Protein AF-A0A349LSH5-F1 (afdb_monomer_lite)

Sequence (98 aa):
MSWLDREAYNKKFITKLAANPNATEQQLVIQQLGGPDITEGHAVGEQYYQLLYYRTQRTISDGITTKTECTALLFIDRKLVSAGQDAEQRYYQATHRS

pLDDT: mean 81.59, std 13.25, range [43.59, 94.38]

Secondary structure (DSSP, 8-state):
--HHHHHHHHHHHHHHHHHSGGG-BHHHHHHHH-S-SEEEEEEETTEEEEEEEEE-----STT---GGGEEEEEEETTEEEEETHHHHHHHHHHH---

Radius of gyration: 13.48 Å; chains: 1; bounding box: 29×29×41 Å

Foldseek 3Di:
DDPVVLLQQLQVVLVVCQVPQQDDFLVVNCVRNNAAPDKDWDDQPPKIKIKGWHFNADDPDPPDDDSVRTKIFIDIPRGTDHIRPVNVVVRCVRHVPD

Structure (mmCIF, N/CA/C/O backbone):
data_AF-A0A349LSH5-F1
#
_entry.id   AF-A0A349LSH5-F1
#
loop_
_atom_site.group_PDB
_atom_site.id
_atom_site.type_symbol
_atom_site.label_atom_id
_atom_site.label_alt_id
_atom_site.label_comp_id
_atom_site.label_asym_id
_atom_site.label_entity_id
_atom_site.label_seq_id
_atom_site.pdbx_PDB_ins_code
_atom_site.Cartn_x
_atom_site.Cartn_y
_atom_site.Cartn_z
_atom_site.occupancy
_atom_site.B_iso_or_equiv
_atom_site.auth_seq_id
_atom_site.auth_comp_id
_atom_site.auth_asym_id
_atom_site.auth_atom_id
_atom_site.pdbx_PDB_model_num
ATOM 1 N N . MET A 1 1 ? -1.098 3.550 -24.206 1.00 54.44 1 MET A N 1
ATOM 2 C CA . MET A 1 1 ? -0.047 3.612 -23.168 1.00 54.44 1 MET A CA 1
ATOM 3 C C . MET A 1 1 ? 0.719 2.313 -23.207 1.00 54.44 1 MET A C 1
ATOM 5 O O . MET A 1 1 ? 0.077 1.266 -23.255 1.00 54.44 1 MET A O 1
ATOM 9 N N . SER A 1 2 ? 2.049 2.379 -23.249 1.00 68.38 2 SER A N 1
ATOM 10 C CA . SER A 1 2 ? 2.867 1.183 -23.084 1.00 68.38 2 SER A CA 1
ATOM 11 C C . SER A 1 2 ? 2.738 0.701 -21.644 1.00 68.38 2 SER A C 1
ATOM 13 O O . SER A 1 2 ? 2.526 1.480 -20.716 1.00 68.38 2 SER A O 1
ATOM 15 N N . TRP A 1 3 ? 2.872 -0.599 -21.450 1.00 62.59 3 TRP A N 1
ATOM 16 C CA . TRP A 1 3 ? 2.889 -1.216 -20.132 1.00 62.59 3 TRP A CA 1
ATOM 17 C C . TRP A 1 3 ? 4.001 -0.637 -19.226 1.00 62.59 3 TRP A C 1
ATOM 19 O O . TRP A 1 3 ? 3.778 -0.440 -18.034 1.00 62.59 3 TRP A O 1
ATOM 29 N N . LEU A 1 4 ? 5.133 -0.237 -19.819 1.00 65.88 4 LEU A N 1
ATOM 30 C CA . LEU A 1 4 ? 6.235 0.469 -19.145 1.00 65.88 4 LEU A CA 1
ATOM 31 C C . LEU A 1 4 ? 5.821 1.841 -18.582 1.00 65.88 4 LEU A C 1
ATOM 33 O O . LEU A 1 4 ? 6.261 2.222 -17.497 1.00 65.88 4 LEU A O 1
ATOM 37 N N . ASP A 1 5 ? 4.948 2.574 -19.283 1.00 75.19 5 ASP A N 1
ATOM 38 C CA . ASP A 1 5 ? 4.476 3.888 -18.824 1.00 75.19 5 ASP A CA 1
ATOM 39 C C . ASP A 1 5 ? 3.624 3.756 -17.557 1.00 75.19 5 ASP A C 1
ATOM 41 O O . ASP A 1 5 ? 3.673 4.611 -16.670 1.00 75.19 5 ASP A O 1
ATOM 45 N N . ARG A 1 6 ? 2.863 2.657 -17.447 1.00 78.31 6 ARG A N 1
ATOM 46 C CA . ARG A 1 6 ? 1.996 2.389 -16.296 1.00 78.31 6 ARG A CA 1
ATOM 47 C C . ARG A 1 6 ? 2.804 2.091 -15.038 1.00 78.31 6 ARG A C 1
ATOM 49 O O . ARG A 1 6 ? 2.466 2.609 -13.982 1.00 78.31 6 ARG A O 1
ATOM 56 N N . GLU A 1 7 ? 3.888 1.326 -15.133 1.00 78.06 7 GLU A N 1
ATOM 57 C CA . GLU A 1 7 ? 4.752 1.042 -13.977 1.00 78.06 7 GLU A CA 1
ATOM 58 C C . GLU A 1 7 ? 5.426 2.310 -13.442 1.00 78.06 7 GLU A C 1
ATOM 60 O O . GLU A 1 7 ? 5.384 2.585 -12.240 1.00 78.06 7 GLU A O 1
ATOM 65 N N . ALA A 1 8 ? 5.999 3.121 -14.338 1.00 80.81 8 ALA A N 1
ATOM 66 C CA . ALA A 1 8 ? 6.631 4.383 -13.967 1.00 80.81 8 ALA A CA 1
ATOM 67 C C . ALA A 1 8 ? 5.621 5.360 -13.339 1.00 80.81 8 ALA A C 1
ATOM 69 O O . ALA A 1 8 ? 5.930 6.027 -12.344 1.00 80.81 8 ALA A O 1
ATOM 70 N N . TYR A 1 9 ? 4.403 5.414 -13.886 1.00 85.69 9 TYR A N 1
ATOM 71 C CA . TYR A 1 9 ? 3.308 6.201 -13.332 1.00 85.69 9 TYR A CA 1
ATOM 72 C C . TYR A 1 9 ? 2.884 5.696 -11.946 1.00 85.69 9 TYR A C 1
ATOM 74 O O . TYR A 1 9 ? 2.879 6.485 -10.999 1.00 85.69 9 TYR A O 1
ATOM 82 N N . ASN A 1 10 ? 2.611 4.393 -11.803 1.00 86.19 10 ASN A N 1
ATOM 83 C CA . ASN A 1 10 ? 2.222 3.767 -10.539 1.00 86.19 10 ASN A CA 1
ATOM 84 C C . ASN A 1 10 ? 3.260 4.045 -9.453 1.00 86.19 10 ASN A C 1
ATOM 86 O O . ASN A 1 10 ? 2.914 4.517 -8.371 1.00 86.19 10 ASN A O 1
ATOM 90 N N . LYS A 1 11 ? 4.546 3.832 -9.761 1.00 84.81 11 LYS A N 1
ATOM 91 C CA . LYS A 1 11 ? 5.652 4.099 -8.839 1.00 84.81 11 LYS A CA 1
ATOM 92 C C . LYS A 1 11 ? 5.644 5.554 -8.377 1.00 84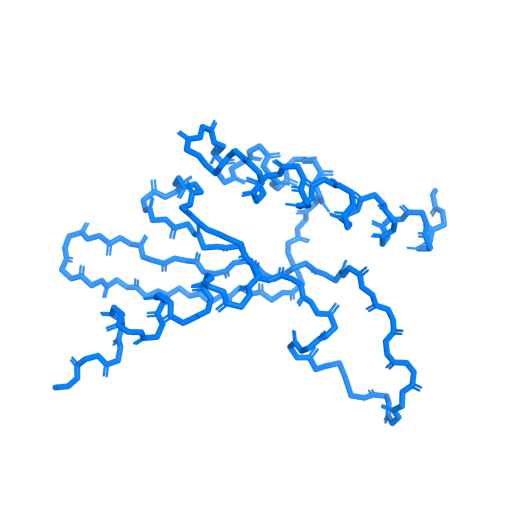.81 11 LYS A C 1
ATOM 94 O O . LYS A 1 11 ? 5.628 5.818 -7.179 1.00 84.81 11 LYS A O 1
ATOM 99 N N . LYS A 1 12 ? 5.592 6.507 -9.313 1.00 86.56 12 LYS A N 1
ATOM 100 C CA . LYS A 1 12 ? 5.602 7.943 -8.994 1.00 86.56 12 LYS A CA 1
ATOM 101 C C . LYS A 1 12 ? 4.379 8.366 -8.178 1.00 86.56 12 LYS A C 1
ATOM 103 O O . LYS A 1 12 ? 4.512 9.179 -7.265 1.00 86.56 12 LYS A O 1
ATOM 108 N N . PHE A 1 13 ? 3.200 7.851 -8.512 1.00 88.06 13 PHE A N 1
ATOM 109 C CA . PHE A 1 13 ? 1.962 8.166 -7.807 1.00 88.06 13 PHE A CA 1
ATOM 110 C C . PHE A 1 13 ? 1.979 7.602 -6.384 1.00 88.06 13 PHE A C 1
ATOM 112 O O . PHE A 1 13 ? 1.749 8.343 -5.434 1.00 88.06 13 PHE A O 1
ATOM 119 N N . ILE A 1 14 ? 2.366 6.338 -6.211 1.00 87.06 14 ILE A N 1
ATOM 120 C CA . ILE A 1 14 ? 2.448 5.696 -4.894 1.00 87.06 14 ILE A CA 1
ATOM 121 C C . ILE A 1 14 ? 3.519 6.341 -4.010 1.00 87.06 14 ILE A C 1
ATOM 123 O O . ILE A 1 14 ? 3.270 6.558 -2.829 1.00 87.06 14 ILE A O 1
ATOM 127 N N . THR A 1 15 ? 4.673 6.739 -4.556 1.00 86.06 15 THR A N 1
ATOM 128 C CA . THR A 1 15 ? 5.669 7.503 -3.783 1.00 86.06 15 THR A CA 1
ATOM 129 C C . THR A 1 15 ? 5.094 8.822 -3.257 1.00 86.06 15 THR A C 1
ATOM 131 O O . THR A 1 15 ? 5.374 9.197 -2.121 1.00 86.06 15 THR A O 1
ATOM 134 N N . LYS A 1 16 ? 4.253 9.515 -4.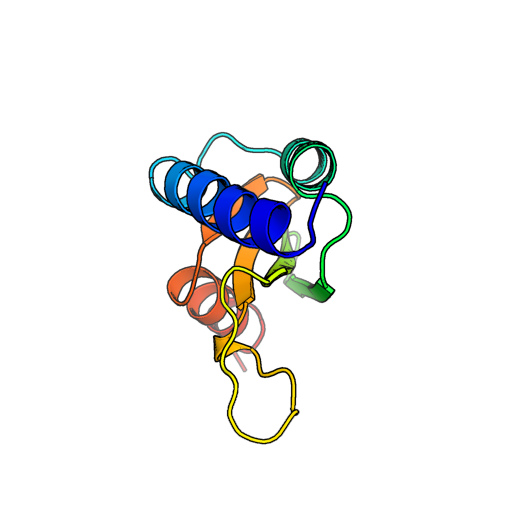037 1.00 86.38 16 LYS A N 1
ATOM 135 C CA . LYS A 1 16 ? 3.564 10.728 -3.565 1.00 86.38 16 LYS A CA 1
ATOM 136 C C . LYS A 1 16 ? 2.550 10.419 -2.465 1.00 86.38 16 LYS A C 1
ATOM 138 O O . LYS A 1 16 ? 2.484 11.161 -1.492 1.00 86.38 16 LYS A O 1
ATOM 143 N N . LEU A 1 17 ? 1.793 9.332 -2.609 1.00 85.38 17 LEU A N 1
ATOM 144 C CA . LEU A 1 17 ? 0.847 8.872 -1.592 1.00 85.38 17 LEU A CA 1
ATOM 145 C C . LEU A 1 17 ? 1.551 8.523 -0.277 1.00 85.38 17 LEU A C 1
ATOM 147 O O . LEU A 1 17 ? 1.098 8.927 0.785 1.00 85.38 17 LEU A O 1
ATOM 151 N N . ALA A 1 18 ? 2.689 7.830 -0.345 1.00 80.75 18 ALA A N 1
ATOM 152 C CA . ALA A 1 18 ? 3.494 7.484 0.824 1.00 80.75 18 ALA A CA 1
ATOM 153 C C . ALA A 1 18 ? 4.030 8.727 1.556 1.00 80.75 18 ALA A C 1
ATOM 155 O O . ALA A 1 18 ? 4.157 8.716 2.776 1.00 80.75 18 ALA A O 1
ATOM 156 N N . ALA A 1 19 ? 4.317 9.807 0.821 1.00 82.12 19 ALA A N 1
ATOM 157 C CA . ALA A 1 19 ? 4.737 11.079 1.401 1.00 82.12 19 ALA A CA 1
ATOM 158 C C . ALA A 1 19 ? 3.584 11.846 2.079 1.00 82.12 19 ALA A C 1
ATOM 160 O O . ALA A 1 19 ? 3.842 12.700 2.925 1.00 82.12 19 ALA A O 1
ATOM 161 N N . ASN A 1 20 ? 2.324 11.564 1.720 1.00 77.94 20 ASN A N 1
ATOM 162 C CA . ASN A 1 20 ? 1.147 12.181 2.335 1.00 77.94 20 ASN A CA 1
ATOM 163 C C . ASN A 1 20 ? -0.040 11.196 2.417 1.00 77.94 20 ASN A C 1
ATOM 165 O O . ASN A 1 20 ? -1.003 11.309 1.651 1.00 77.94 20 ASN A O 1
ATOM 169 N N . PRO A 1 21 ? 0.020 10.211 3.332 1.00 67.06 21 PRO A N 1
ATOM 170 C CA . PRO A 1 21 ? -0.965 9.134 3.383 1.00 67.06 21 PRO A CA 1
ATOM 171 C C . PRO A 1 21 ? -2.350 9.607 3.852 1.00 67.06 21 PRO A C 1
ATOM 173 O O . PRO A 1 21 ? -3.361 9.057 3.429 1.00 67.06 21 PRO A O 1
ATOM 176 N N . ASN A 1 22 ? -2.422 10.675 4.652 1.00 64.25 22 ASN A N 1
ATOM 177 C CA . ASN A 1 22 ? -3.584 11.004 5.489 1.00 64.25 22 ASN A CA 1
ATOM 178 C C . ASN A 1 22 ? -4.793 11.642 4.770 1.00 64.25 22 ASN A C 1
ATOM 180 O O . ASN A 1 22 ? -5.701 12.133 5.441 1.00 64.25 22 ASN A O 1
ATOM 184 N N . ALA A 1 23 ? -4.837 11.663 3.436 1.00 61.25 23 ALA A N 1
ATOM 185 C CA . ALA A 1 23 ? -5.893 12.371 2.699 1.00 61.25 23 ALA A CA 1
ATOM 186 C C . ALA A 1 23 ? -6.392 11.669 1.430 1.00 61.25 23 ALA A C 1
ATOM 188 O O . ALA A 1 23 ? -7.123 12.278 0.651 1.00 61.25 23 ALA A O 1
ATOM 189 N N . THR A 1 24 ? -6.009 10.411 1.190 1.00 80.62 24 THR A N 1
ATOM 190 C CA . THR A 1 24 ? -6.372 9.746 -0.069 1.00 80.62 24 THR A CA 1
ATOM 191 C C . THR A 1 24 ? -7.412 8.658 0.148 1.00 80.62 24 THR A C 1
ATOM 193 O O . THR A 1 24 ? -7.179 7.678 0.854 1.00 80.62 24 THR A O 1
ATOM 196 N N . GLU A 1 25 ? -8.562 8.818 -0.500 1.00 89.06 25 GLU A N 1
ATOM 197 C CA . GLU A 1 25 ? -9.601 7.796 -0.547 1.00 89.06 25 GLU A CA 1
ATOM 198 C C . GLU A 1 25 ? -9.221 6.670 -1.512 1.00 89.06 25 GLU A C 1
ATOM 200 O O . GLU A 1 25 ? -8.678 6.903 -2.596 1.00 89.06 25 GLU A O 1
ATOM 205 N N . GLN A 1 26 ? -9.574 5.438 -1.152 1.00 88.88 26 GLN A N 1
ATOM 206 C CA . GLN A 1 26 ? -9.342 4.253 -1.978 1.00 88.88 26 GLN A CA 1
ATOM 207 C C . GLN A 1 26 ? -9.870 4.405 -3.408 1.00 88.88 26 GLN A C 1
ATOM 209 O O . GLN A 1 26 ? -9.215 3.993 -4.364 1.00 88.88 26 GLN A O 1
ATOM 214 N N . GLN A 1 27 ? -11.036 5.032 -3.568 1.00 88.69 27 GLN A N 1
ATOM 215 C CA . GLN A 1 27 ? -11.649 5.222 -4.877 1.00 88.69 27 GLN A CA 1
ATOM 216 C C . GLN A 1 27 ? -10.819 6.137 -5.786 1.00 88.69 27 GLN A C 1
ATOM 218 O O . GLN A 1 27 ? -10.700 5.850 -6.975 1.00 88.69 27 GLN A O 1
ATOM 223 N N . LEU A 1 28 ? -10.186 7.180 -5.238 1.00 88.38 28 LEU A N 1
ATOM 224 C CA . LEU A 1 28 ? -9.283 8.049 -5.998 1.00 88.38 28 LEU A CA 1
ATOM 225 C C . LEU A 1 28 ? -8.059 7.274 -6.484 1.00 88.38 28 LEU A C 1
ATOM 227 O O . LEU A 1 28 ? -7.649 7.423 -7.632 1.00 88.38 28 LEU A O 1
ATOM 231 N N . VAL A 1 29 ? -7.504 6.401 -5.640 1.00 89.06 29 VAL A N 1
ATOM 232 C CA . VAL A 1 29 ? -6.372 5.551 -6.027 1.00 89.06 29 VAL A CA 1
ATOM 233 C C . VAL A 1 29 ? -6.758 4.618 -7.172 1.00 89.06 29 VAL A C 1
ATOM 235 O O . VAL A 1 29 ? -6.033 4.555 -8.159 1.00 89.06 29 VAL A O 1
ATOM 238 N N . ILE A 1 30 ? -7.917 3.959 -7.088 1.00 89.44 30 ILE A N 1
ATOM 239 C CA . ILE A 1 30 ? -8.411 3.062 -8.145 1.00 89.44 30 ILE A CA 1
ATOM 240 C C . ILE A 1 30 ? -8.686 3.833 -9.446 1.00 89.44 30 ILE A C 1
ATOM 242 O O . ILE A 1 30 ? -8.409 3.334 -10.532 1.00 89.44 30 ILE A O 1
ATOM 246 N N . GLN A 1 31 ? -9.191 5.066 -9.368 1.00 88.50 31 GLN A N 1
ATOM 247 C CA . GLN A 1 31 ? -9.399 5.904 -10.554 1.00 88.50 31 GLN A CA 1
ATOM 248 C C . GLN A 1 31 ? -8.084 6.317 -11.228 1.00 88.50 31 GLN A C 1
ATOM 250 O O . GLN A 1 31 ? -8.034 6.402 -12.452 1.00 88.50 31 GLN A O 1
ATOM 255 N N . GLN A 1 32 ? -7.029 6.576 -10.449 1.00 88.00 32 GLN A N 1
ATOM 256 C CA . GLN A 1 32 ? -5.734 7.025 -10.973 1.00 88.00 32 GLN A CA 1
ATOM 257 C C . GLN A 1 32 ? -4.861 5.854 -11.451 1.00 88.00 32 GLN A C 1
ATOM 259 O O . GLN A 1 32 ? -4.262 5.927 -12.520 1.00 88.00 32 GLN A O 1
ATOM 264 N N . LEU A 1 33 ? -4.792 4.765 -10.679 1.00 86.31 33 LEU A N 1
ATOM 265 C CA . LEU A 1 33 ? -3.926 3.605 -10.943 1.00 86.31 33 LEU A CA 1
ATOM 266 C C . LEU A 1 33 ? -4.626 2.477 -11.728 1.00 86.31 33 LEU A C 1
ATOM 268 O O . LEU A 1 33 ? -3.969 1.582 -12.281 1.00 86.31 33 LEU A O 1
ATOM 272 N N . GLY A 1 34 ? -5.957 2.512 -11.797 1.00 87.75 34 GLY A N 1
ATOM 273 C CA . GLY A 1 34 ? -6.798 1.419 -12.275 1.00 87.75 34 GLY A CA 1
ATOM 274 C C . GLY A 1 34 ? -7.072 0.376 -11.189 1.00 87.75 34 GLY A C 1
ATOM 275 O O . GLY A 1 34 ? -6.829 0.599 -10.006 1.00 87.75 34 GLY A O 1
ATOM 276 N N . GLY A 1 35 ? -7.583 -0.786 -11.597 1.00 87.94 35 GLY A N 1
ATOM 277 C CA . GLY A 1 35 ? -7.771 -1.912 -10.681 1.00 87.94 35 GLY A CA 1
ATOM 278 C C . GLY A 1 35 ? -6.431 -2.424 -10.123 1.00 87.94 35 GLY A C 1
ATOM 279 O O . GLY A 1 35 ? -5.454 -2.458 -10.882 1.00 87.94 35 GLY A O 1
ATOM 280 N N . PRO A 1 36 ? -6.378 -2.807 -8.833 1.00 89.25 36 PRO A N 1
ATOM 281 C CA . PRO A 1 36 ? -5.195 -3.407 -8.221 1.00 89.25 36 PRO A CA 1
ATOM 282 C C . PRO A 1 36 ? -4.909 -4.793 -8.806 1.00 89.25 36 PRO A C 1
ATOM 284 O O . PRO A 1 36 ? -5.825 -5.496 -9.232 1.00 89.25 36 PRO A O 1
ATOM 287 N N . ASP A 1 37 ? -3.639 -5.193 -8.788 1.00 86.38 37 ASP A N 1
ATOM 288 C CA . ASP A 1 37 ? -3.208 -6.518 -9.241 1.00 86.38 37 ASP A CA 1
ATOM 289 C C . ASP A 1 37 ? -3.586 -7.601 -8.212 1.00 86.38 37 ASP A C 1
ATOM 291 O O . ASP A 1 37 ? -4.032 -8.686 -8.578 1.00 86.38 37 ASP A O 1
ATOM 295 N N . ILE A 1 38 ? -3.430 -7.300 -6.916 1.00 87.12 38 ILE A N 1
ATOM 296 C CA . ILE A 1 38 ? -3.796 -8.189 -5.802 1.00 87.12 38 ILE A CA 1
ATOM 297 C C . ILE A 1 38 ? -4.529 -7.365 -4.745 1.00 87.12 38 ILE A C 1
ATOM 299 O O . ILE A 1 38 ? -4.189 -6.209 -4.488 1.00 87.12 38 ILE A O 1
ATOM 303 N N . THR A 1 39 ? -5.551 -7.958 -4.135 1.00 91.44 39 THR A N 1
ATOM 304 C CA . THR A 1 39 ? -6.311 -7.348 -3.043 1.00 91.44 39 THR A CA 1
ATOM 305 C C . THR A 1 39 ? -6.410 -8.323 -1.883 1.00 91.44 39 THR A C 1
ATOM 307 O O . THR A 1 39 ? -6.799 -9.471 -2.077 1.00 91.44 39 THR A O 1
ATOM 310 N N . GLU A 1 40 ? -6.108 -7.846 -0.681 1.00 92.12 40 GLU A N 1
ATOM 311 C CA . GLU A 1 40 ? -6.306 -8.576 0.570 1.00 92.12 40 GLU A CA 1
ATOM 312 C C . GLU A 1 40 ? -7.139 -7.715 1.515 1.00 92.12 40 GLU A C 1
ATOM 314 O O . GLU A 1 40 ? -6.980 -6.497 1.550 1.00 92.12 40 GLU A O 1
ATOM 319 N N . GLY A 1 41 ? -8.063 -8.321 2.252 1.00 92.88 41 GLY A N 1
ATOM 320 C CA . GLY A 1 41 ? -8.948 -7.595 3.154 1.00 92.88 41 GLY A CA 1
ATOM 321 C C . GLY A 1 41 ? -9.312 -8.427 4.369 1.00 92.88 41 GLY A C 1
ATOM 322 O O . GLY A 1 41 ? -9.491 -9.639 4.264 1.00 92.88 41 GLY A O 1
ATOM 323 N N . HIS A 1 42 ? -9.416 -7.768 5.517 1.00 93.81 42 HIS A N 1
ATOM 324 C CA . HIS A 1 42 ? -9.745 -8.397 6.784 1.00 93.81 42 HIS A CA 1
ATOM 325 C C . HIS A 1 42 ? -10.460 -7.405 7.703 1.00 93.81 42 HIS A C 1
ATOM 327 O O . HIS A 1 42 ? -10.016 -6.271 7.894 1.00 93.81 42 HIS A O 1
ATOM 333 N N . ALA A 1 43 ? -11.564 -7.842 8.302 1.00 91.38 43 ALA A N 1
ATOM 334 C CA . ALA A 1 43 ? -12.267 -7.070 9.319 1.00 91.38 43 ALA A CA 1
ATOM 335 C C . ALA A 1 43 ? -11.674 -7.388 10.697 1.00 91.38 43 ALA A C 1
ATOM 337 O O . ALA A 1 43 ? -11.532 -8.556 11.056 1.00 91.38 43 ALA A O 1
ATOM 338 N N . VAL A 1 44 ? -11.314 -6.363 11.467 1.00 89.81 44 VAL A N 1
ATOM 339 C CA . VAL A 1 44 ? -10.826 -6.514 12.845 1.00 89.81 44 VAL A CA 1
ATOM 340 C C . VAL A 1 44 ? -11.662 -5.600 13.732 1.00 89.81 44 VAL A C 1
ATOM 342 O O . VAL A 1 44 ? -11.529 -4.378 13.684 1.00 89.81 44 VAL A O 1
ATOM 345 N N . GLY A 1 45 ? -12.557 -6.194 14.525 1.00 88.12 45 GLY A N 1
ATOM 346 C CA . GLY A 1 45 ? -13.539 -5.437 15.303 1.00 88.12 45 GLY A CA 1
ATOM 347 C C . GLY A 1 45 ? -14.477 -4.638 14.394 1.00 88.12 45 GLY A C 1
ATOM 348 O O . GLY A 1 45 ? -15.138 -5.212 13.532 1.00 88.12 45 GLY A O 1
ATOM 349 N N . GLU A 1 46 ? -14.521 -3.318 14.585 1.00 90.31 46 GLU A N 1
ATOM 350 C CA . GLU A 1 46 ? -15.343 -2.387 13.791 1.00 90.31 46 GLU A CA 1
ATOM 351 C C . GLU A 1 46 ? -14.613 -1.800 12.574 1.00 90.31 46 GLU A C 1
ATOM 353 O O . GLU A 1 46 ? -15.228 -1.099 11.773 1.00 90.31 46 GLU A O 1
ATOM 358 N N . GLN A 1 47 ? -13.314 -2.074 12.422 1.00 91.44 47 GLN A N 1
ATOM 359 C CA . GLN A 1 47 ? -12.498 -1.501 11.354 1.00 91.44 47 GLN A CA 1
ATOM 360 C C . GLN A 1 47 ? -12.268 -2.508 10.228 1.00 91.44 47 GLN A C 1
ATOM 362 O O . GLN A 1 47 ? -11.982 -3.689 10.465 1.00 91.44 47 GLN A O 1
ATOM 367 N N . TYR A 1 48 ? -12.333 -2.028 8.986 1.00 92.81 48 TYR A N 1
ATOM 368 C CA . TYR A 1 48 ? -12.019 -2.835 7.810 1.00 92.81 48 TYR A CA 1
ATOM 369 C C . TYR A 1 48 ? -10.636 -2.489 7.259 1.00 92.81 48 TYR A C 1
ATOM 371 O O . TYR A 1 48 ? -10.415 -1.390 6.745 1.00 92.81 48 TYR A O 1
ATOM 379 N N . TYR A 1 49 ? -9.713 -3.446 7.343 1.00 94.31 49 TYR A N 1
ATOM 380 C CA . TYR A 1 49 ? -8.355 -3.330 6.827 1.00 94.31 49 TYR A CA 1
ATOM 381 C C . TYR A 1 49 ? -8.296 -3.916 5.419 1.00 94.31 49 TYR A C 1
ATOM 383 O O . TYR A 1 49 ? -8.743 -5.037 5.192 1.00 94.31 49 TYR A O 1
ATOM 391 N N . GLN A 1 50 ? -7.709 -3.190 4.473 1.00 94.38 50 GLN A N 1
ATOM 392 C CA . GLN A 1 50 ? -7.572 -3.634 3.089 1.00 94.38 50 GLN A CA 1
ATOM 393 C C . GLN A 1 50 ? -6.200 -3.264 2.526 1.00 94.38 50 GLN A C 1
ATOM 395 O O . GLN A 1 50 ? -5.812 -2.100 2.542 1.00 94.38 50 GLN A O 1
ATOM 400 N N . LEU A 1 51 ? -5.477 -4.240 1.987 1.00 93.44 51 LEU A N 1
ATOM 401 C CA . LEU A 1 51 ? -4.261 -4.037 1.209 1.00 93.44 51 LEU A CA 1
ATOM 402 C C . LEU A 1 51 ? -4.577 -4.106 -0.282 1.00 93.44 51 LEU A C 1
ATOM 404 O O . LEU A 1 51 ? -5.125 -5.096 -0.770 1.00 93.44 51 LEU A O 1
ATOM 408 N N . LEU A 1 52 ? -4.188 -3.064 -1.013 1.00 93.25 52 LEU A N 1
ATOM 409 C CA . LEU A 1 52 ? -4.186 -3.057 -2.473 1.00 93.25 52 LEU A CA 1
ATOM 410 C C . LEU A 1 52 ? -2.749 -3.094 -2.978 1.00 93.25 52 LEU A C 1
ATOM 412 O O . LEU A 1 52 ? -1.951 -2.221 -2.642 1.00 93.25 52 LEU A O 1
ATOM 416 N N . TYR A 1 53 ? -2.426 -4.069 -3.815 1.00 90.44 53 TYR A N 1
ATOM 417 C CA . TYR A 1 53 ? -1.112 -4.196 -4.427 1.00 90.44 53 TYR A CA 1
ATOM 418 C C . TYR A 1 53 ? -1.162 -3.706 -5.867 1.00 90.44 53 TYR A C 1
ATOM 420 O O . TYR A 1 53 ? -1.973 -4.176 -6.667 1.00 90.44 53 TYR A O 1
ATOM 428 N N . TYR A 1 54 ? -0.258 -2.789 -6.193 1.00 88.38 54 TYR A N 1
ATOM 429 C CA . TYR A 1 54 ? -0.037 -2.319 -7.555 1.00 88.38 54 TYR A CA 1
ATOM 430 C C . TYR A 1 54 ? 1.391 -2.635 -7.962 1.00 88.38 54 TYR A C 1
ATOM 432 O O . TYR A 1 54 ? 2.330 -2.334 -7.216 1.00 88.38 54 TYR A O 1
ATOM 440 N N . ARG A 1 55 ? 1.575 -3.192 -9.158 1.00 83.62 55 ARG A N 1
ATOM 441 C CA . ARG A 1 55 ? 2.918 -3.400 -9.698 1.00 83.62 55 ARG A CA 1
ATOM 442 C C . ARG A 1 55 ? 3.598 -2.055 -9.967 1.00 83.62 55 ARG A C 1
ATOM 444 O O . ARG A 1 55 ? 3.045 -1.190 -10.656 1.00 83.62 55 ARG A O 1
ATOM 451 N N . THR A 1 56 ? 4.794 -1.885 -9.411 1.00 78.44 56 THR A N 1
ATOM 452 C CA . THR A 1 56 ? 5.614 -0.662 -9.528 1.00 78.44 56 THR A CA 1
ATOM 453 C C . THR A 1 56 ? 7.013 -0.931 -10.066 1.00 78.44 56 THR A C 1
ATOM 455 O O . THR A 1 56 ? 7.744 0.016 -10.370 1.00 78.44 56 THR A O 1
ATOM 458 N N . GLN A 1 57 ? 7.397 -2.201 -10.189 1.00 69.50 57 GLN A N 1
ATOM 459 C CA . GLN A 1 57 ? 8.669 -2.612 -10.757 1.00 69.50 57 GLN A CA 1
ATOM 460 C C . GLN A 1 57 ? 8.575 -3.996 -11.394 1.00 69.50 57 GLN A C 1
ATOM 462 O O . GLN A 1 57 ? 7.778 -4.838 -10.985 1.00 69.50 57 GLN A O 1
ATOM 467 N N . ARG A 1 58 ? 9.463 -4.226 -12.360 1.00 63.06 58 ARG A N 1
ATOM 468 C CA . ARG A 1 58 ? 9.663 -5.511 -13.014 1.00 63.06 58 ARG A CA 1
ATOM 469 C C . ARG A 1 58 ? 10.897 -6.174 -12.411 1.00 63.06 58 ARG A C 1
ATOM 471 O O . ARG A 1 58 ? 12.013 -5.718 -12.654 1.00 63.06 58 ARG A O 1
ATOM 478 N N . THR A 1 59 ? 10.716 -7.242 -11.649 1.00 56.25 59 THR A N 1
ATOM 479 C CA . THR A 1 59 ? 11.796 -8.155 -11.266 1.00 56.25 59 THR A CA 1
ATOM 480 C C . THR A 1 59 ? 11.765 -9.323 -12.238 1.00 56.25 59 THR A C 1
ATOM 482 O O . THR A 1 59 ? 11.064 -10.313 -12.067 1.00 56.25 59 THR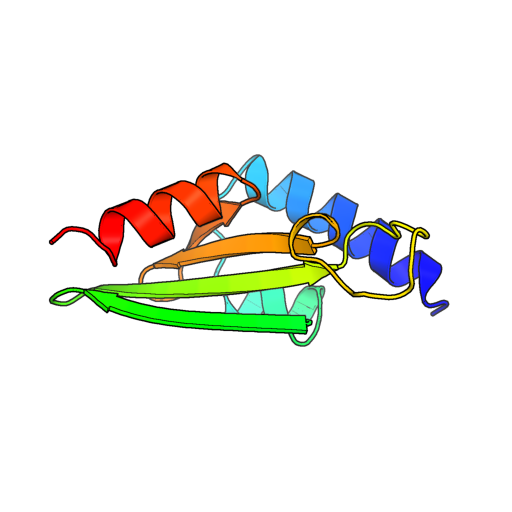 A O 1
ATOM 485 N N . ILE A 1 60 ? 12.534 -9.201 -13.316 1.00 56.72 60 ILE A N 1
ATOM 486 C CA . ILE A 1 60 ? 12.782 -10.341 -14.196 1.00 56.72 60 ILE A CA 1
ATOM 487 C C . ILE A 1 60 ? 13.785 -11.249 -13.484 1.00 56.72 60 ILE A C 1
ATOM 489 O O . ILE A 1 60 ? 14.984 -11.089 -13.666 1.00 56.72 60 ILE A O 1
ATOM 493 N N . SER A 1 61 ? 13.281 -12.178 -12.680 1.00 43.59 61 SER A N 1
ATOM 494 C CA . SER A 1 61 ? 13.953 -13.436 -12.357 1.00 43.59 61 SER A CA 1
ATOM 495 C C . SER A 1 61 ? 12.862 -14.473 -12.087 1.00 43.59 61 SER A C 1
ATOM 497 O O . SER A 1 61 ? 12.029 -14.282 -11.210 1.00 43.59 61 SER A O 1
ATOM 499 N N . ASP A 1 62 ? 12.836 -15.536 -12.886 1.00 51.16 62 ASP A N 1
ATOM 500 C CA . ASP A 1 62 ? 11.987 -16.737 -12.762 1.00 51.16 62 ASP A CA 1
ATOM 501 C C . ASP A 1 62 ? 10.495 -16.702 -13.155 1.00 51.16 62 ASP A C 1
ATOM 503 O O . ASP A 1 62 ? 9.880 -17.759 -13.261 1.00 51.16 62 ASP A O 1
ATOM 507 N N . GLY A 1 63 ? 9.891 -15.554 -13.480 1.00 48.78 63 GLY A N 1
ATOM 508 C CA . GLY A 1 63 ? 8.521 -15.534 -14.036 1.00 48.78 63 GLY A CA 1
ATOM 509 C C . GLY A 1 63 ? 7.392 -15.774 -13.020 1.00 48.78 63 GLY A C 1
ATOM 510 O O . GLY A 1 63 ? 6.239 -15.944 -13.416 1.00 48.78 63 GLY A O 1
ATOM 511 N N . ILE A 1 64 ? 7.699 -15.726 -11.722 1.00 53.91 64 ILE A N 1
ATOM 512 C CA . ILE A 1 64 ? 6.723 -15.745 -10.627 1.00 53.91 64 ILE A CA 1
ATOM 513 C C . ILE A 1 64 ? 6.521 -14.310 -10.136 1.00 53.91 64 ILE A C 1
ATOM 515 O O . ILE A 1 64 ? 7.430 -13.716 -9.556 1.00 53.91 64 ILE A O 1
ATOM 519 N N . THR A 1 65 ? 5.325 -13.750 -10.349 1.00 54.19 65 THR A N 1
ATOM 520 C CA . THR A 1 65 ? 4.980 -12.429 -9.807 1.00 54.19 65 THR A CA 1
ATOM 521 C C . THR A 1 65 ? 4.985 -12.489 -8.285 1.00 54.19 65 THR A C 1
ATOM 523 O O . THR A 1 65 ? 4.132 -13.141 -7.683 1.00 54.19 65 THR A O 1
ATOM 526 N N . THR A 1 66 ? 5.957 -11.832 -7.658 1.00 58.19 66 THR A N 1
ATOM 527 C CA . THR A 1 66 ? 6.145 -11.887 -6.201 1.00 58.19 66 THR A CA 1
ATOM 528 C C . THR A 1 66 ? 5.730 -10.558 -5.575 1.00 58.19 66 THR A C 1
ATOM 530 O O . THR A 1 66 ? 5.899 -9.506 -6.188 1.00 58.19 66 THR A O 1
ATOM 533 N N . LYS A 1 67 ? 5.205 -10.566 -4.337 1.00 62.88 67 LYS A N 1
ATOM 534 C CA . LYS A 1 67 ? 4.790 -9.346 -3.604 1.00 62.88 67 LYS A CA 1
ATOM 535 C C . LYS A 1 67 ? 5.884 -8.266 -3.547 1.00 62.88 67 LYS A C 1
ATOM 537 O O . LYS A 1 67 ? 5.563 -7.087 -3.480 1.00 62.88 67 LYS A O 1
ATOM 542 N N . THR A 1 68 ? 7.154 -8.653 -3.667 1.00 58.56 68 THR A N 1
ATOM 543 C CA . THR A 1 68 ? 8.321 -7.767 -3.795 1.00 58.56 68 THR A CA 1
ATOM 544 C C . THR A 1 68 ? 8.312 -6.874 -5.039 1.00 58.56 68 THR A C 1
ATOM 546 O O . THR A 1 68 ? 8.963 -5.835 -5.032 1.00 58.56 68 THR A O 1
ATOM 549 N N . GLU A 1 69 ? 7.595 -7.228 -6.106 1.00 68.44 69 GLU A N 1
ATOM 550 C CA . GLU A 1 69 ? 7.445 -6.416 -7.330 1.00 68.44 69 GLU A CA 1
ATOM 551 C C . GLU A 1 69 ? 6.323 -5.376 -7.242 1.00 68.44 69 GLU A C 1
ATOM 553 O O . GLU A 1 69 ? 6.209 -4.463 -8.071 1.00 68.44 69 GLU A O 1
ATOM 558 N N . CYS A 1 70 ? 5.482 -5.519 -6.225 1.00 78.56 70 CYS A N 1
ATOM 559 C CA . CYS A 1 70 ? 4.342 -4.667 -5.991 1.00 78.56 70 CYS A CA 1
ATOM 560 C C . CYS A 1 70 ? 4.614 -3.742 -4.813 1.00 78.56 70 CYS A C 1
ATOM 562 O O . CYS A 1 70 ? 5.372 -4.038 -3.893 1.00 78.56 70 CYS A O 1
ATOM 564 N N . THR A 1 71 ? 3.957 -2.593 -4.827 1.00 87.38 71 THR A N 1
ATOM 565 C CA . THR A 1 71 ? 3.886 -1.737 -3.650 1.00 87.38 71 THR A CA 1
ATOM 566 C C . THR A 1 71 ? 2.491 -1.857 -3.067 1.00 87.38 71 THR A C 1
ATOM 568 O O . THR A 1 71 ? 1.502 -1.593 -3.752 1.00 87.38 71 THR A O 1
ATOM 571 N N . ALA A 1 72 ? 2.424 -2.293 -1.811 1.00 91.19 72 ALA A N 1
ATOM 572 C CA . ALA A 1 72 ? 1.174 -2.421 -1.086 1.00 91.19 72 ALA A CA 1
ATOM 573 C C . ALA A 1 72 ? 0.680 -1.045 -0.622 1.00 91.19 72 ALA A C 1
ATOM 575 O O . ALA A 1 72 ? 1.475 -0.191 -0.238 1.00 91.19 72 ALA A O 1
ATOM 576 N N . LEU A 1 73 ? -0.626 -0.824 -0.637 1.00 92.88 73 LEU A N 1
ATOM 577 C CA . LEU A 1 73 ? -1.287 0.348 -0.077 1.00 92.88 73 LEU A CA 1
ATOM 578 C C . LEU A 1 73 ? -2.279 -0.138 0.972 1.00 92.88 73 LEU A C 1
ATOM 580 O O . LEU A 1 73 ? -3.202 -0.879 0.637 1.00 92.88 73 LEU A O 1
ATOM 584 N N . LEU A 1 74 ? -2.081 0.267 2.224 1.00 93.81 74 LEU A N 1
ATOM 585 C CA . LEU A 1 74 ? -2.980 -0.072 3.320 1.00 93.81 74 LEU A CA 1
ATOM 586 C C . LEU A 1 74 ? -4.080 0.974 3.426 1.00 93.81 74 LEU A C 1
ATOM 588 O O . LEU A 1 74 ? -3.811 2.151 3.675 1.00 93.81 74 LEU A O 1
ATOM 592 N N . PHE A 1 75 ? -5.311 0.501 3.323 1.00 93.81 75 PHE A N 1
ATOM 593 C CA . PHE A 1 75 ? -6.519 1.244 3.607 1.00 93.81 75 PHE A CA 1
ATOM 594 C C . PHE A 1 75 ? -7.156 0.727 4.891 1.00 93.81 75 PHE A C 1
ATOM 596 O O . PHE A 1 75 ? -7.271 -0.480 5.093 1.00 93.81 75 PHE A O 1
ATOM 603 N N . ILE A 1 76 ? -7.593 1.649 5.740 1.00 92.81 76 ILE A N 1
ATOM 604 C CA . ILE A 1 76 ? -8.449 1.356 6.889 1.00 92.81 76 ILE A CA 1
ATOM 605 C C . ILE A 1 76 ? -9.715 2.178 6.695 1.00 92.81 76 ILE A C 1
ATOM 607 O O . ILE A 1 76 ? -9.637 3.385 6.462 1.00 92.81 76 ILE A O 1
ATOM 611 N N . ASP A 1 77 ? -10.870 1.516 6.686 1.00 92.25 77 ASP A N 1
ATOM 612 C CA . ASP A 1 77 ? -12.169 2.149 6.429 1.00 92.25 77 ASP A CA 1
ATOM 613 C C . ASP A 1 77 ? -12.163 3.003 5.146 1.00 92.25 77 ASP A C 1
ATOM 615 O O . ASP A 1 77 ? -12.684 4.119 5.094 1.00 92.25 77 ASP A O 1
ATOM 619 N N . ARG A 1 78 ? -11.542 2.457 4.087 1.00 91.06 78 ARG A N 1
ATOM 620 C CA . ARG A 1 78 ? -11.365 3.067 2.751 1.00 91.06 78 ARG A CA 1
ATOM 621 C C . ARG A 1 78 ? -10.462 4.308 2.702 1.00 91.06 78 ARG A C 1
ATOM 623 O O . ARG A 1 78 ? -10.356 4.941 1.647 1.00 91.06 78 ARG A O 1
ATOM 630 N N . LYS A 1 79 ? -9.764 4.639 3.790 1.00 91.50 79 LYS A N 1
ATOM 631 C CA . LYS A 1 79 ? -8.777 5.729 3.845 1.00 91.50 79 LYS A CA 1
ATOM 632 C C . LYS A 1 79 ? -7.367 5.177 3.797 1.00 91.50 79 LYS A C 1
ATOM 634 O O . LYS A 1 79 ? -7.061 4.235 4.521 1.00 91.50 79 LYS A O 1
ATOM 639 N N . LEU A 1 80 ? -6.517 5.762 2.959 1.00 91.31 80 LEU A N 1
ATOM 640 C CA . LEU A 1 80 ? -5.109 5.396 2.906 1.00 91.31 80 LEU A CA 1
ATOM 641 C C . LEU A 1 80 ? -4.440 5.728 4.247 1.00 91.31 80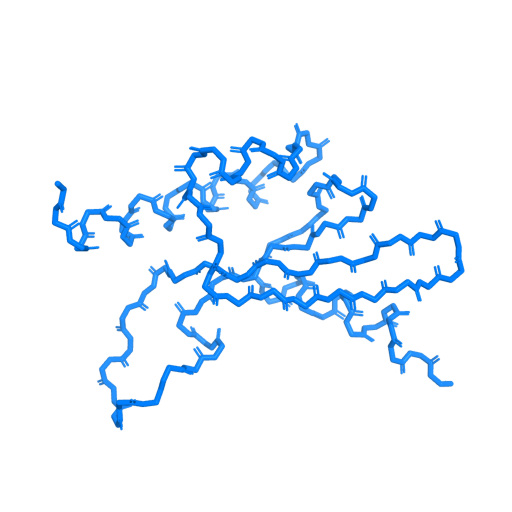 LEU A C 1
ATOM 643 O O . LEU A 1 80 ? -4.605 6.821 4.782 1.00 91.31 80 LEU A O 1
ATOM 647 N N . VAL A 1 81 ? -3.689 4.772 4.782 1.00 91.31 81 VAL A N 1
ATOM 648 C CA . VAL A 1 81 ? -2.975 4.910 6.060 1.00 91.31 81 VAL A CA 1
ATOM 649 C C . VAL A 1 81 ? -1.474 4.767 5.870 1.00 91.31 81 VAL A C 1
ATOM 651 O O . VAL A 1 81 ? -0.701 5.475 6.511 1.00 91.31 81 VAL A O 1
ATOM 654 N N . SER A 1 82 ? -1.045 3.851 5.003 1.00 90.50 82 SER A N 1
ATOM 655 C CA . SER A 1 82 ? 0.372 3.633 4.718 1.00 90.50 82 SER A CA 1
ATOM 656 C C . SER A 1 82 ? 0.581 2.972 3.354 1.00 90.50 82 SER A C 1
ATOM 658 O O . SER A 1 82 ? -0.368 2.499 2.726 1.00 90.50 82 SER A O 1
ATOM 660 N N . ALA A 1 83 ? 1.831 2.930 2.899 1.00 90.50 83 ALA A N 1
ATOM 661 C CA . ALA A 1 83 ? 2.254 2.315 1.650 1.00 90.50 83 ALA A CA 1
ATOM 662 C C . ALA A 1 83 ? 3.561 1.515 1.818 1.00 90.50 83 ALA A C 1
ATOM 664 O O . ALA A 1 83 ? 4.342 1.744 2.741 1.00 90.50 83 ALA A O 1
ATOM 665 N N . GLY A 1 84 ? 3.825 0.600 0.888 1.00 87.50 84 GLY A N 1
ATOM 666 C CA . GLY A 1 84 ? 5.022 -0.235 0.849 1.00 87.50 84 GLY A CA 1
ATOM 667 C C . GLY A 1 84 ? 5.099 -1.242 1.993 1.00 87.50 84 GLY A C 1
ATOM 668 O O . GLY A 1 84 ? 4.090 -1.775 2.442 1.00 87.50 84 GLY A O 1
ATOM 669 N N . GLN A 1 85 ? 6.315 -1.506 2.463 1.00 85.19 85 GLN A N 1
ATOM 670 C CA . GLN A 1 85 ? 6.565 -2.521 3.488 1.00 85.19 85 GLN A CA 1
ATOM 671 C C . GLN A 1 85 ? 5.889 -2.189 4.831 1.00 85.19 85 GLN A C 1
ATOM 673 O O . GLN A 1 85 ? 5.430 -3.090 5.530 1.00 85.19 85 GLN A O 1
ATOM 678 N N . ASP A 1 86 ? 5.782 -0.904 5.182 1.00 88.31 86 ASP A N 1
ATOM 679 C CA . ASP A 1 86 ? 5.101 -0.464 6.407 1.00 88.31 86 ASP A CA 1
ATOM 680 C C . ASP A 1 86 ? 3.591 -0.767 6.359 1.00 88.31 86 ASP A C 1
ATOM 682 O O . ASP A 1 86 ? 3.016 -1.191 7.360 1.00 88.31 86 ASP A O 1
ATOM 686 N N . ALA A 1 87 ? 2.958 -0.652 5.183 1.00 91.06 87 ALA A N 1
ATOM 687 C CA . ALA A 1 87 ? 1.560 -1.040 4.983 1.00 91.06 87 ALA A CA 1
ATOM 688 C C . ALA A 1 87 ? 1.325 -2.526 5.286 1.00 91.06 87 ALA A C 1
ATOM 690 O O . ALA A 1 87 ? 0.402 -2.866 6.029 1.00 91.06 87 ALA A O 1
ATOM 691 N N . GLU A 1 88 ? 2.176 -3.402 4.750 1.00 90.12 88 GLU A N 1
ATOM 692 C CA . GLU A 1 88 ? 2.084 -4.845 4.982 1.00 90.12 88 GLU A CA 1
ATOM 693 C C . GLU A 1 88 ? 2.290 -5.185 6.458 1.00 90.12 88 GLU A C 1
ATOM 695 O O . GLU A 1 88 ? 1.472 -5.884 7.054 1.00 90.12 88 GLU A O 1
ATOM 700 N N . GLN A 1 89 ? 3.339 -4.640 7.079 1.00 90.12 89 GLN A N 1
ATOM 701 C CA . GLN A 1 89 ? 3.620 -4.883 8.494 1.00 90.12 89 GLN A CA 1
ATOM 702 C C . GLN A 1 89 ? 2.449 -4.473 9.389 1.00 90.12 89 GLN A C 1
ATOM 704 O O . GLN A 1 89 ? 2.055 -5.246 10.262 1.00 90.12 89 GLN A O 1
ATOM 709 N N . ARG A 1 90 ? 1.862 -3.292 9.164 1.00 91.06 90 ARG A N 1
ATOM 710 C CA . ARG A 1 90 ? 0.708 -2.818 9.941 1.00 91.06 90 ARG A CA 1
ATOM 711 C C . ARG A 1 90 ? -0.522 -3.691 9.742 1.00 91.06 90 ARG A C 1
ATOM 713 O O . ARG A 1 90 ? -1.202 -3.996 10.718 1.00 91.06 90 ARG A O 1
ATOM 720 N N . TYR A 1 91 ? -0.791 -4.111 8.507 1.00 93.00 91 TYR A N 1
ATOM 721 C CA . TYR A 1 91 ? -1.902 -5.010 8.210 1.00 93.00 91 TYR A CA 1
ATOM 722 C C . TYR A 1 91 ? -1.759 -6.338 8.954 1.00 93.00 91 TYR A C 1
ATOM 724 O O . TYR A 1 91 ? -2.677 -6.735 9.668 1.00 93.00 91 TYR A O 1
ATOM 732 N N . TYR A 1 92 ? -0.608 -7.010 8.853 1.00 91.12 92 TYR A N 1
ATOM 733 C CA . TYR A 1 92 ? -0.408 -8.294 9.530 1.00 91.12 92 TYR A CA 1
ATOM 734 C C . TYR A 1 92 ? -0.395 -8.141 11.055 1.00 91.12 92 TYR A C 1
ATOM 736 O O . TYR A 1 92 ? -0.988 -8.963 11.744 1.00 91.12 92 TYR A O 1
ATOM 744 N N . GLN A 1 93 ? 0.183 -7.065 11.598 1.00 91.00 93 GLN A N 1
ATOM 745 C CA . GLN A 1 93 ? 0.124 -6.796 13.041 1.00 91.00 93 GLN A CA 1
ATOM 746 C C . GLN A 1 93 ? -1.308 -6.592 13.554 1.00 91.00 93 GLN A C 1
ATOM 748 O O . GLN A 1 93 ? -1.624 -7.030 14.659 1.00 91.00 93 GLN A O 1
ATOM 753 N N . ALA A 1 94 ? -2.169 -5.932 12.777 1.00 88.88 94 ALA A N 1
ATOM 754 C CA . ALA A 1 94 ? -3.558 -5.697 13.161 1.00 88.88 94 ALA A CA 1
ATOM 755 C C . ALA A 1 94 ? -4.439 -6.945 12.992 1.00 88.88 94 ALA A C 1
ATOM 757 O O . ALA A 1 94 ? -5.330 -7.178 13.801 1.00 88.88 94 ALA A O 1
ATOM 758 N N . THR A 1 95 ? -4.192 -7.746 11.955 1.00 87.81 95 THR A N 1
ATOM 759 C CA . THR A 1 95 ? -5.074 -8.857 11.551 1.00 87.81 95 THR A CA 1
ATOM 760 C C . THR A 1 95 ? -4.662 -10.215 12.111 1.00 87.81 95 THR A C 1
ATOM 762 O O . THR A 1 95 ? -5.520 -11.067 12.302 1.00 87.81 95 THR A O 1
ATOM 765 N N . HIS A 1 96 ? -3.374 -10.426 12.403 1.00 81.12 96 HIS A N 1
ATOM 766 C CA . HIS A 1 96 ? -2.829 -11.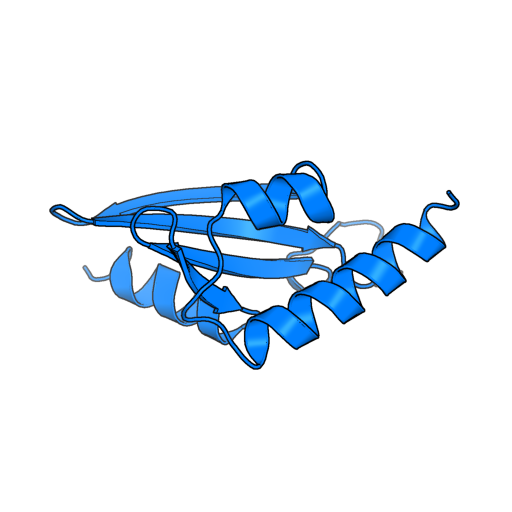707 12.876 1.00 81.12 96 HIS A CA 1
ATOM 767 C C . HIS A 1 96 ? -2.390 -11.674 14.348 1.00 81.12 96 HIS A C 1
ATOM 769 O O . HIS A 1 96 ? -1.624 -12.530 14.792 1.00 81.12 96 HIS A O 1
ATOM 775 N N . ARG A 1 97 ? -2.873 -10.708 15.137 1.00 59.72 97 ARG A N 1
ATOM 776 C CA . ARG A 1 97 ? -2.719 -10.746 16.595 1.00 59.72 97 ARG A CA 1
ATOM 777 C C . ARG A 1 97 ? -3.609 -11.855 17.168 1.00 59.72 97 ARG A C 1
ATOM 779 O O . ARG A 1 97 ? -4.805 -11.652 17.349 1.00 59.72 97 ARG A O 1
ATOM 786 N N . SER A 1 98 ? -3.005 -13.028 17.375 1.00 47.19 98 SER A N 1
ATOM 787 C CA . SER A 1 98 ? -3.536 -14.122 18.205 1.00 47.19 98 SER A CA 1
ATOM 788 C C . SER A 1 98 ? -3.305 -13.835 19.683 1.00 47.19 98 SER A C 1
ATOM 790 O O . SER A 1 98 ? -2.245 -13.241 19.994 1.00 47.19 98 SER A O 1
#

=== Feature glossary ===
The record interleaves many kinds of information about one protein. Here is each kind framed as the question it answers.

Q: What are the backbone torsion angles?
A: φ (phi) and ψ (psi) are the two rotatable backbone dihedrals per residue: φ is the C(i-1)–N–Cα–C torsion, ψ is the N–Cα–C–N(i+1) torsion, both in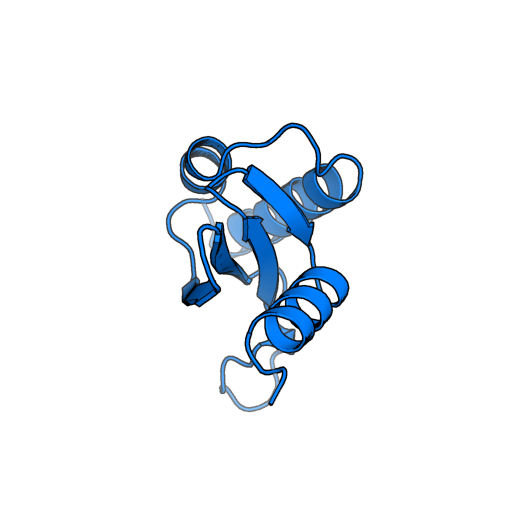 degrees on (−180°, 180°]. α-helical residues cluster near (−60°, −45°); β-strand residues near (−120°, +130°). A Ramachandran plot is simply a scatter of (φ, ψ) for every residue.

Q: What is the amino-acid chain?
A: This is the polypeptide sequence — one letter per residue, N-terminus first. Length ranges from a few dozen residues for small domains to over a thousand for large multi-domain proteins.

Q: How mobile is each atom in the crystal?
A: For experimental (PDB) structures, the B-factor (temperature factor) quantifies the positional spread of each atom in the crystal — a combination of thermal vibration and static disorder — in units of Å². High B-factors mark flexible loops or poorly resolved regions; low B-factors mark the rigid, well-ordered core.

Q: Are the domains correctly placed relative to each other?
A: Predicted Aligned Error (PAE) is an AlphaFold confidence matrix: entry (i, j) is the expected error in the position of residue j, in ångströms, when the prediction is superimposed on the true structure at residue i. Low PAE within a block of residues means that block is internally rigid and well-predicted; high PAE between two blocks means their relative placement is uncertain even if each block individually is confident.

Q: How confident is the AlphaFold model at each residue?
A: pLDDT is the predicted lDDT-Cα score: AlphaFold's confidence that the local environment of each residue (all inter-atomic distances within 15 Å) is correctly placed. It is a per-residue number between 0 and 100, with higher meaning more reliable.

Q: What family and function is it annotated with?
A: Functional annotations link the protein to curated databases. InterPro entries identify conserved domains and families by matching the sequence against member-database signatures (Pfam, PROSITE, CDD, …). Gene Ontology (GO) terms describe molecular function, biological process, and cellular component in a controlled vocabulary. CATH places the structure in a hierarchical fold classification (Class/Architecture/Topology/Homologous-superfamily). The organism is the source species.

Q: How big and how compact is the whole molecule?
A: Three whole-structure scalars: the radius of gyration (RMS distance of Cα from centroid, in Å), the count of Cα–Cα contacts (pairs closer than 8 Å and separated by more than four residues in sequence — i.e. tertiary, not local, contacts), and the bounding-box dimensions. Together they distinguish compact globular folds from extended fibres or disordered chains.

Q: What known structures does this most resemble?
A: The Foldseek neighbor list gives the closest experimentally determined structures in the PDB, ranked by structural alignment. TM-score near 1 means near-identical fold; near 0.3 means only rough topology match. This is how one finds what a novel AlphaFold prediction most resembles in the solved-structure universe.

Q: Which residues are buried vs exposed?
A: SASA measures how much of the protein is reachable by solvent. It is computed by rolling a water-sized probe over the atomic surface and summing the exposed area (Å²). Per-residue SASA distinguishes core (buried, low SASA) from surface (exposed, high SASA) residues; total SASA is a whole-molecule size measure.

Q: Which residues are in helices, strands, or loops?
A: Eight-state secondary structure (DSSP): H is the canonical α-helix, G the tighter 3₁₀-helix, I the wider π-helix; E/B are β-structure, T and S are turns and bends, and '-' is everything else. DSSP derives these from the pattern of main-chain N–H···O=C hydrogen bonds, not from the sequence.

Q: Where is each backbone atom in 3D?
A: Structure coordinates are given as an mmCIF _atom_site loop: one row per atom with element, residue name, chain id, sequence number, and x/y/z position in Å. Only the four main-chain atoms per residue are included here; side chains are omitted to keep the record compact.

Q: What if only a Cα trace is available?
A: Three-state secondary structure (P-SEA) collapses the eight DSSP classes into helix (a), strand (b), and coil (c). P-SEA assigns these from Cα geometry alone — distances and angles — without requiring backbone oxygens, so it works on any Cα trace.

Q: What do the rendered images show?
A: The six renders are orthographic views along the three Cartesian axes in both directions. Representation (cartoon, sticks, or surface) and color scheme (sequence-rainbow or by-chain) vary across proteins so the training set covers all the common visualization conventions.

Q: What does the local fold look like, residue by residue?
A: Foldseek's 3Di representation compresses backbone geometry into a per-residue letter drawn from a learned twenty-state alphabet. It captures the tertiary interaction pattern around each residue — which residues are packed against it in space, regardless of where they are in sequence.

Q: What do the diagnostic plots show?
A: The contact map is a binary N×N matrix image: pixel (i, j) is dark where Cα_i and Cα_j are within 8 Å and |i−j|>4. Because the |i−j|>4 filter removes local helical contacts, off-diagonal stripes parallel to the main diagonal indicate parallel β-sheets; stripes perpendicular to it indicate antiparallel β-sheets. The Ramachandran plot scatters every residue's (φ, ψ) pair against the sterically allowed regions. The PAE heatmap renders the predicted-aligned-error matrix.